Protein AF-A0A671TGQ8-F1 (afdb_monomer_lite)

Foldseek 3Di:
DVVVVVVPPDPDDPDPPPDDDPVRVVVVVVVVVPDPPPDDLVRQQVVCVVQVPPSPQKHQLVVVLCCQQPDDPHDDSVVSCVLCPPQADPVRIGRVSVSSCVVVVD

Organism: Sparus aurata (NCBI:txid8175)

Radius of gyration: 21.01 Å; chains: 1; bounding box: 39×55×41 Å

InterPro domains:
  IPR002048 EF-hand domain [PF13499] (48-103)
  IPR002048 EF-hand domain [PS50222] (39-74)
  IPR002048 EF-hand domain [cd00051] (49-104)
  IPR011992 EF-hand domain pair [SSF47473] (12-104)
  IPR050230 Calmodulin/Myosin light chain/Troponin C-like [PTHR23048] (16-103)

pLDDT: mean 88.14, std 15.42, range [46.28, 98.38]

Structure (mmCIF, N/CA/C/O backbone):
data_AF-A0A671TGQ8-F1
#
_entry.id   AF-A0A671TGQ8-F1
#
loop_
_atom_site.group_PDB
_atom_site.id
_atom_site.type_symbol
_atom_site.label_atom_id
_atom_site.label_alt_id
_atom_site.label_comp_id
_atom_site.label_asym_id
_atom_site.label_entity_id
_atom_site.label_seq_id
_atom_site.pdbx_PDB_ins_code
_atom_site.Cartn_x
_atom_site.Cartn_y
_atom_site.Cartn_z
_atom_site.occupancy
_atom_site.B_iso_or_equiv
_atom_site.auth_seq_id
_atom_site.auth_comp_id
_atom_site.auth_asym_id
_atom_site.auth_atom_id
_atom_site.pdbx_PDB_model_num
ATOM 1 N N . MET A 1 1 ? -17.430 41.896 25.075 1.00 54.12 1 MET A N 1
ATOM 2 C CA . MET A 1 1 ? -16.681 40.622 25.189 1.00 54.12 1 MET A CA 1
ATOM 3 C C . MET A 1 1 ? -17.408 39.464 24.508 1.00 54.12 1 MET A C 1
ATOM 5 O O . MET A 1 1 ? -16.747 38.741 23.785 1.00 54.12 1 MET A O 1
ATOM 9 N N . GLN A 1 2 ? -18.738 39.323 24.642 1.00 46.28 2 GLN A N 1
ATOM 10 C CA . GLN A 1 2 ? -19.502 38.350 23.835 1.00 46.28 2 GLN A CA 1
ATOM 11 C C . GLN A 1 2 ? -19.555 38.698 22.334 1.00 46.28 2 GLN A C 1
ATOM 13 O O . GLN A 1 2 ? -19.411 37.811 21.506 1.00 46.28 2 GLN A O 1
ATOM 18 N N . GLU A 1 3 ? -19.634 39.981 21.969 1.00 54.00 3 GLU A N 1
ATOM 19 C CA . GLU A 1 3 ? -19.680 40.386 20.548 1.00 54.00 3 GLU A CA 1
ATOM 20 C C . GLU A 1 3 ? -18.334 40.316 19.805 1.00 54.00 3 GLU A C 1
ATOM 22 O O . GLU A 1 3 ? -18.293 40.428 18.588 1.00 54.00 3 GLU A O 1
ATOM 27 N N . PHE A 1 4 ? -17.219 40.111 20.516 1.00 56.47 4 PHE A N 1
ATOM 28 C CA . PHE A 1 4 ? -15.896 39.959 19.892 1.00 56.47 4 PHE A CA 1
ATOM 29 C C . PHE A 1 4 ? -15.624 38.508 19.467 1.00 56.47 4 PHE A C 1
ATOM 31 O O . PHE A 1 4 ? -14.782 38.252 18.617 1.00 56.47 4 PHE A O 1
ATOM 38 N N . LEU A 1 5 ? -16.346 37.546 20.050 1.00 53.81 5 LEU A N 1
ATOM 39 C CA . LEU A 1 5 ? -16.218 36.127 19.712 1.00 53.81 5 LEU A CA 1
ATOM 40 C C . LEU A 1 5 ? -17.092 35.745 18.510 1.00 53.81 5 LEU A C 1
ATOM 42 O O . LEU A 1 5 ? -16.759 34.807 17.792 1.00 53.81 5 LEU A O 1
ATOM 46 N N . SER A 1 6 ? -18.165 36.495 18.237 1.00 56.06 6 SER A N 1
ATOM 47 C CA . SER A 1 6 ? -19.027 36.257 17.074 1.00 56.06 6 SER A CA 1
ATOM 48 C C . SER A 1 6 ? -18.393 36.682 15.746 1.00 56.06 6 SER A C 1
ATOM 50 O O . SER A 1 6 ? -18.808 36.179 14.706 1.00 56.06 6 SER A O 1
ATOM 52 N N . SER A 1 7 ? -17.371 37.548 15.750 1.00 49.53 7 SER A N 1
ATOM 53 C CA . SER A 1 7 ? -16.689 37.992 14.524 1.00 49.53 7 SER A CA 1
ATOM 54 C C . SER A 1 7 ? -15.630 37.016 13.999 1.00 49.53 7 SER A C 1
ATOM 56 O O . SER A 1 7 ? -15.122 37.230 12.904 1.00 49.53 7 SER A O 1
ATOM 58 N N . PHE A 1 8 ? -15.286 35.965 14.756 1.00 57.47 8 PHE A N 1
ATOM 59 C CA . PHE A 1 8 ? -14.346 34.915 14.329 1.00 57.47 8 PHE A CA 1
ATOM 60 C C . PHE A 1 8 ? -15.037 33.651 13.800 1.00 57.47 8 PHE A C 1
ATOM 62 O O . PHE A 1 8 ? -14.360 32.719 13.375 1.00 57.47 8 PHE A O 1
ATOM 69 N N . SER A 1 9 ? -16.372 33.599 13.804 1.00 53.62 9 SER A N 1
ATOM 70 C CA . SER A 1 9 ? -17.100 32.508 13.155 1.00 53.62 9 SER A CA 1
ATOM 71 C C . SER A 1 9 ? -17.248 32.824 11.669 1.00 53.62 9 SER A C 1
ATOM 73 O O . SER A 1 9 ? -18.179 33.522 11.269 1.00 53.62 9 SER A O 1
ATOM 75 N N . GLU A 1 10 ? -16.331 32.321 10.844 1.00 58.03 10 GLU A N 1
ATOM 76 C CA . GLU A 1 10 ? -16.452 32.416 9.389 1.00 58.03 10 GLU A CA 1
ATOM 77 C C . GLU A 1 10 ? -17.739 31.722 8.888 1.00 58.03 10 GLU A C 1
ATOM 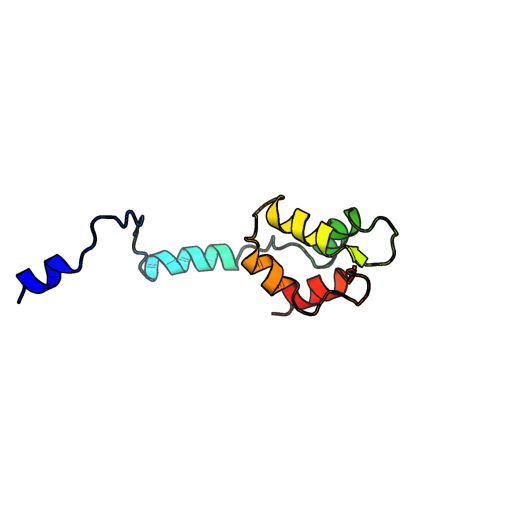79 O O . GLU A 1 10 ? -18.023 30.578 9.265 1.00 58.03 10 GLU A O 1
ATOM 84 N N . PRO A 1 11 ? -18.538 32.373 8.023 1.00 54.34 11 PRO A N 1
ATOM 85 C CA . PRO A 1 11 ? -19.733 31.780 7.444 1.00 54.34 11 PRO A CA 1
ATOM 86 C C . PRO A 1 11 ? -19.333 30.904 6.252 1.00 54.34 11 PRO A C 1
ATOM 88 O O . PRO A 1 11 ? -19.275 31.366 5.116 1.00 54.34 11 PRO A O 1
ATOM 91 N N . GLY A 1 12 ? -19.034 29.631 6.502 1.00 48.31 12 GLY A N 1
ATOM 92 C CA . GLY A 1 12 ? -18.678 28.713 5.412 1.00 48.31 12 GLY A CA 1
ATOM 93 C C . GLY A 1 12 ? -18.356 27.277 5.800 1.00 48.31 12 GLY A C 1
ATOM 94 O O . GLY A 1 12 ? -18.276 26.418 4.926 1.00 48.31 12 GLY A O 1
ATOM 95 N N . ILE A 1 13 ? -18.226 26.971 7.088 1.00 52.44 13 ILE A N 1
ATOM 96 C CA . ILE A 1 13 ? -17.933 25.610 7.522 1.00 52.44 13 ILE A CA 1
ATOM 97 C C . ILE A 1 13 ? -19.246 24.814 7.622 1.00 52.44 13 ILE A C 1
ATOM 99 O O . ILE A 1 13 ? -19.819 24.660 8.700 1.00 52.44 13 ILE A O 1
ATOM 103 N N . ASN A 1 14 ? -19.734 24.279 6.495 1.00 52.91 14 ASN A N 1
ATOM 104 C CA . ASN A 1 14 ? -20.582 23.085 6.548 1.00 52.91 14 ASN A CA 1
ATOM 105 C C . ASN A 1 14 ? -19.687 21.897 6.894 1.00 52.91 14 ASN A C 1
ATOM 107 O O . ASN A 1 14 ? -19.244 21.141 6.034 1.00 52.91 14 ASN A O 1
ATOM 111 N N . MET A 1 15 ? -19.392 21.768 8.176 1.00 58.12 15 MET A N 1
ATOM 112 C CA . MET A 1 15 ? -18.933 20.510 8.720 1.00 58.12 15 MET A CA 1
ATOM 113 C C . MET A 1 15 ? -20.172 19.805 9.238 1.00 58.12 15 MET A C 1
ATOM 115 O O . MET A 1 15 ? -20.872 20.321 10.113 1.00 58.12 15 MET A O 1
ATOM 119 N N . ASN A 1 16 ? -20.418 18.612 8.706 1.00 59.03 16 ASN A N 1
ATOM 120 C CA . ASN A 1 16 ? -21.238 17.581 9.328 1.00 59.03 16 ASN A CA 1
ATOM 121 C C . ASN A 1 16 ? -20.658 17.235 10.719 1.00 59.03 16 ASN A C 1
ATOM 123 O O . ASN A 1 16 ? -20.127 16.151 10.935 1.00 59.03 16 ASN A O 1
ATOM 127 N N . HIS A 1 17 ? -20.706 18.159 11.680 1.00 59.09 17 HIS A N 1
ATOM 128 C CA . HIS A 1 17 ? -20.207 17.956 13.034 1.00 59.09 17 HIS A CA 1
ATOM 129 C C . HIS A 1 17 ? -21.261 17.212 13.845 1.00 59.09 17 HIS A C 1
ATOM 131 O O . HIS A 1 17 ? -21.934 17.770 14.713 1.00 59.09 17 HIS A O 1
ATOM 137 N N . LYS A 1 18 ? -21.408 15.918 13.564 1.00 79.19 18 LYS A N 1
ATOM 138 C CA . LYS A 1 18 ? -21.990 15.009 14.543 1.00 79.19 18 LYS A CA 1
ATOM 139 C C . LYS A 1 18 ? -20.898 14.675 15.557 1.00 79.19 18 LYS A C 1
ATOM 141 O O . LYS A 1 18 ? -19.971 13.935 15.249 1.00 79.19 18 LYS A O 1
ATOM 146 N N . MET A 1 19 ? -21.004 15.248 16.751 1.00 83.19 19 MET A N 1
ATOM 147 C CA . MET A 1 19 ? -20.127 14.901 17.869 1.00 83.19 19 MET A CA 1
ATOM 148 C C . MET A 1 19 ? -20.435 13.471 18.331 1.00 83.19 19 MET A C 1
ATOM 150 O O . MET A 1 19 ? -21.605 13.125 18.502 1.00 83.19 19 MET A O 1
ATOM 154 N N . LEU A 1 20 ? -19.394 12.658 18.519 1.00 87.38 20 LEU A N 1
ATOM 155 C CA . LEU A 1 20 ? -19.474 11.321 19.109 1.00 87.38 20 LEU A CA 1
ATOM 156 C C . LEU A 1 20 ? -18.933 11.386 20.534 1.00 87.38 20 LEU A C 1
ATOM 158 O O . LEU A 1 20 ? -17.805 11.833 20.749 1.00 87.38 20 LEU A O 1
ATOM 162 N N . ASP A 1 21 ? -19.733 10.951 21.502 1.00 90.69 21 ASP A N 1
ATOM 163 C CA . ASP A 1 21 ? -19.235 10.716 22.854 1.00 90.69 21 ASP A CA 1
ATOM 164 C C . ASP A 1 21 ? -1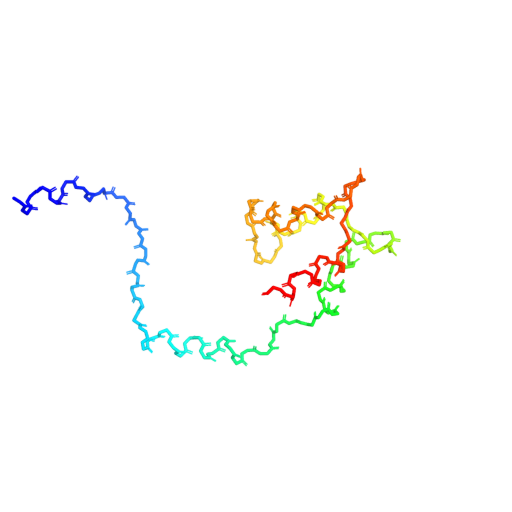8.531 9.347 22.951 1.00 90.69 21 ASP A C 1
ATOM 166 O O . ASP A 1 21 ? -18.630 8.492 22.065 1.00 90.69 21 ASP A O 1
ATOM 170 N N . PHE A 1 22 ? -17.764 9.146 24.023 1.00 92.06 22 PHE A N 1
ATOM 171 C CA . PHE A 1 22 ? -16.974 7.925 24.199 1.00 92.06 22 PHE A CA 1
ATOM 172 C C . PHE A 1 22 ? -17.848 6.666 24.325 1.00 92.06 22 PHE A C 1
ATOM 174 O O . PHE A 1 22 ? -17.491 5.611 23.798 1.00 92.06 22 PHE A O 1
ATOM 181 N N . GLU A 1 23 ? -19.012 6.788 24.965 1.00 94.00 23 GLU A N 1
ATOM 182 C CA . GLU A 1 23 ? -19.974 5.693 25.141 1.00 94.00 23 GLU A CA 1
ATOM 183 C C . GLU A 1 23 ? -20.571 5.241 23.799 1.00 94.00 23 GLU A C 1
ATOM 185 O O . GLU A 1 23 ? -20.873 4.063 23.613 1.00 94.00 23 GLU A O 1
ATOM 190 N N . GLN A 1 24 ? -20.689 6.152 22.830 1.00 91.19 24 GLN A N 1
ATOM 191 C CA . GLN A 1 24 ? -21.084 5.855 21.453 1.00 91.19 24 GLN A CA 1
ATOM 192 C C . GLN A 1 24 ? -19.933 5.300 20.610 1.00 91.19 24 GLN A C 1
ATOM 194 O O . GLN A 1 24 ? -20.167 4.457 19.742 1.00 91.19 24 GLN A O 1
ATOM 199 N N . PHE A 1 25 ? -18.698 5.746 20.848 1.00 93.31 25 PHE A N 1
ATOM 200 C CA . PHE A 1 25 ? -17.518 5.274 20.122 1.00 93.31 25 PHE A CA 1
ATOM 201 C C . PHE A 1 25 ? -17.124 3.841 20.503 1.00 93.31 25 PHE A C 1
ATOM 203 O O . PHE A 1 25 ? -16.754 3.047 19.636 1.00 93.31 25 PHE A O 1
ATOM 210 N N . LEU A 1 26 ? -17.229 3.475 21.785 1.00 95.31 26 LEU A N 1
ATOM 211 C CA . LEU A 1 26 ? -16.757 2.182 22.284 1.00 95.31 26 LEU A CA 1
ATOM 212 C C . LEU A 1 26 ? -17.417 0.975 21.577 1.00 95.31 26 LEU A C 1
ATOM 214 O O . LEU A 1 26 ? -16.685 0.073 21.163 1.00 95.31 26 LEU A O 1
ATOM 218 N N . PRO A 1 27 ? -18.747 0.935 21.352 1.00 94.12 27 PRO A N 1
ATOM 219 C CA . PRO A 1 27 ? -19.375 -0.123 20.561 1.00 94.12 27 PRO A CA 1
ATOM 220 C C . PRO A 1 27 ? -18.887 -0.178 19.107 1.00 94.12 27 PRO A C 1
ATOM 222 O O . PRO A 1 27 ? -18.756 -1.271 18.558 1.00 94.12 27 PRO A O 1
ATOM 225 N N . MET A 1 28 ? -18.588 0.972 18.486 1.00 95.12 28 MET A N 1
ATOM 226 C CA . MET A 1 28 ? -18.055 1.028 17.116 1.00 95.12 28 MET A CA 1
ATOM 227 C C . MET A 1 28 ? -16.656 0.412 17.058 1.00 95.12 28 MET A C 1
ATOM 229 O O . MET A 1 28 ? -16.400 -0.467 16.236 1.00 95.12 28 MET A O 1
ATOM 233 N N . LEU A 1 29 ? -15.782 0.801 17.991 1.00 94.25 29 LEU A N 1
ATOM 234 C CA . LEU A 1 29 ? -14.446 0.226 18.120 1.00 94.25 29 LEU A CA 1
ATOM 235 C C . LEU A 1 29 ? -14.510 -1.287 18.367 1.00 94.25 29 LEU A C 1
ATOM 237 O O . LEU A 1 29 ? -13.785 -2.044 17.728 1.00 94.25 29 LEU A O 1
ATOM 241 N N . GLN A 1 30 ? -15.399 -1.749 19.252 1.00 94.75 30 GLN A N 1
ATOM 242 C CA . GLN A 1 30 ? -15.580 -3.180 19.519 1.00 94.75 30 GLN A CA 1
ATOM 243 C C . GLN A 1 30 ? -16.056 -3.959 18.289 1.00 94.75 30 GLN A C 1
ATOM 245 O O . GLN A 1 30 ? -15.666 -5.115 18.124 1.00 94.75 30 GLN A O 1
ATOM 250 N N . ALA A 1 31 ? -16.908 -3.364 17.451 1.00 94.06 31 ALA A N 1
ATOM 251 C CA . ALA A 1 31 ? -17.362 -3.990 16.215 1.00 94.06 31 ALA A CA 1
ATOM 252 C C . ALA A 1 31 ? -16.208 -4.137 15.212 1.00 94.06 31 ALA A C 1
ATOM 254 O O . ALA A 1 31 ? -15.998 -5.232 14.692 1.00 94.06 31 ALA A O 1
ATOM 255 N N . ILE A 1 32 ? -15.419 -3.076 15.015 1.00 92.31 32 ILE A N 1
ATOM 256 C CA . ILE A 1 32 ? -14.253 -3.078 14.118 1.00 92.31 32 ILE A CA 1
ATOM 257 C C . ILE A 1 32 ? -13.190 -4.066 14.616 1.00 92.31 32 ILE A C 1
ATOM 259 O O . ILE A 1 32 ? -12.722 -4.901 13.850 1.00 92.31 32 ILE A O 1
ATOM 263 N N . ALA A 1 33 ? -12.874 -4.053 15.913 1.00 91.19 33 ALA A N 1
ATOM 264 C CA . ALA A 1 33 ? -11.872 -4.938 16.512 1.00 91.19 33 ALA A CA 1
ATOM 265 C C . ALA A 1 33 ? -12.246 -6.432 16.451 1.00 91.19 33 ALA A C 1
ATOM 267 O O . ALA A 1 33 ? -11.375 -7.296 16.529 1.00 91.19 33 ALA A O 1
ATOM 268 N N . LYS A 1 34 ? -13.541 -6.759 16.344 1.00 92.06 34 LYS A N 1
ATOM 269 C CA . LYS A 1 34 ? -14.020 -8.142 16.181 1.00 92.06 34 LYS A CA 1
ATOM 270 C C . LYS A 1 34 ? -14.077 -8.586 14.722 1.00 92.06 34 LYS A C 1
ATOM 272 O O . LYS A 1 34 ? -14.272 -9.780 14.486 1.00 92.06 34 LYS A O 1
ATOM 277 N N . ASN A 1 35 ? -13.937 -7.667 13.766 1.00 90.44 35 ASN A N 1
ATOM 278 C CA . ASN A 1 35 ? -13.902 -8.021 12.359 1.00 90.44 35 ASN A CA 1
ATOM 279 C C . ASN A 1 35 ? -12.587 -8.751 12.049 1.00 90.44 35 ASN A C 1
ATOM 281 O O . ASN A 1 35 ? -11.504 -8.210 12.253 1.00 90.44 35 ASN A O 1
ATOM 285 N N . LYS A 1 36 ? -12.697 -9.997 11.582 1.00 84.00 36 LYS A N 1
ATOM 286 C CA . LYS A 1 36 ? -11.553 -10.849 11.222 1.00 84.00 36 LYS A CA 1
ATOM 287 C C . LYS A 1 36 ? -11.268 -10.860 9.723 1.00 84.00 36 LYS A C 1
ATOM 289 O O . LYS A 1 36 ? -10.330 -11.522 9.298 1.00 84.00 36 LYS A O 1
ATOM 294 N N . ASP A 1 37 ? -12.087 -10.169 8.942 1.00 86.56 37 ASP A N 1
ATOM 295 C CA . ASP A 1 37 ? -12.003 -10.139 7.488 1.00 86.56 37 ASP A CA 1
ATOM 296 C C . ASP A 1 37 ? -11.076 -9.001 7.036 1.00 86.56 37 ASP A C 1
ATOM 298 O O . ASP A 1 37 ? -11.526 -7.979 6.527 1.00 86.56 37 ASP A O 1
ATOM 302 N N . GLN A 1 38 ? -9.780 -9.125 7.348 1.00 82.50 38 GLN A N 1
ATOM 303 C CA . GLN A 1 38 ? -8.762 -8.103 7.047 1.00 82.50 38 GLN A CA 1
ATOM 304 C C . GLN A 1 38 ? -7.842 -8.481 5.874 1.00 82.50 38 GLN A C 1
ATOM 306 O O . GLN A 1 38 ? -6.919 -7.736 5.561 1.00 82.50 38 GLN A O 1
ATOM 311 N N . GLY A 1 39 ? -8.104 -9.613 5.212 1.00 90.25 39 GLY A N 1
ATOM 312 C CA . GLY A 1 39 ? -7.203 -10.191 4.212 1.00 90.25 39 GLY A CA 1
ATOM 313 C C . GLY A 1 39 ? -5.922 -10.755 4.837 1.00 90.25 39 GLY A C 1
ATOM 314 O O . GLY A 1 39 ? -5.384 -10.234 5.814 1.00 90.25 39 GLY A O 1
ATOM 315 N N . SER A 1 40 ? -5.439 -11.871 4.302 1.00 94.75 40 SER A N 1
ATOM 316 C CA . SER A 1 40 ? -4.124 -12.411 4.652 1.00 94.75 40 SER A CA 1
ATOM 317 C C . SER A 1 40 ? -3.015 -11.744 3.835 1.00 94.75 40 SER A C 1
ATOM 319 O O . SER A 1 40 ? -3.269 -11.080 2.829 1.00 94.75 40 SER A O 1
ATOM 321 N N . PHE A 1 41 ? -1.765 -11.952 4.254 1.00 95.56 41 PHE A N 1
ATOM 322 C CA . PHE A 1 41 ? -0.597 -11.538 3.475 1.00 95.56 41 PHE A CA 1
ATOM 323 C C . PHE A 1 41 ? -0.661 -12.112 2.054 1.00 95.56 41 PHE A C 1
ATOM 325 O O . PHE A 1 41 ? -0.449 -11.399 1.076 1.00 95.56 41 PHE A O 1
ATOM 332 N N . GLU A 1 42 ? -1.017 -13.392 1.949 1.00 96.88 42 GLU A N 1
ATOM 333 C CA . GLU A 1 42 ? -1.143 -14.115 0.691 1.00 96.88 42 GLU A CA 1
ATOM 334 C C . GLU A 1 42 ? -2.236 -13.528 -0.209 1.00 96.88 42 GLU A C 1
ATOM 336 O O . GLU A 1 42 ? -2.014 -13.395 -1.412 1.00 96.88 42 GLU A O 1
ATOM 341 N N . ASP A 1 43 ? -3.378 -13.121 0.358 1.00 95.94 43 ASP A N 1
ATOM 342 C CA . ASP A 1 43 ? -4.476 -12.519 -0.411 1.00 95.94 43 ASP A CA 1
ATOM 343 C C . ASP A 1 43 ? -4.047 -11.194 -1.061 1.00 95.94 43 ASP A C 1
ATOM 345 O O . ASP A 1 43 ? -4.324 -10.949 -2.238 1.00 95.94 43 ASP A O 1
ATOM 349 N N . ILE A 1 44 ? -3.339 -10.344 -0.309 1.00 95.69 44 ILE A N 1
ATOM 350 C CA . ILE A 1 44 ? -2.881 -9.035 -0.797 1.00 95.69 44 ILE A CA 1
ATOM 351 C C . ILE A 1 44 ? -1.782 -9.216 -1.852 1.00 95.69 44 ILE A C 1
ATOM 353 O O . ILE A 1 44 ? -1.809 -8.571 -2.902 1.00 95.69 44 ILE A O 1
ATOM 357 N N . VAL A 1 45 ? -0.835 -10.123 -1.598 1.00 97.38 45 VAL A N 1
ATOM 358 C CA . VAL A 1 45 ? 0.246 -10.459 -2.534 1.00 97.38 45 VAL A CA 1
ATOM 359 C C . VAL A 1 45 ? -0.303 -10.995 -3.854 1.00 97.38 45 VAL A C 1
ATOM 361 O O . VAL A 1 45 ? 0.147 -10.567 -4.918 1.00 97.38 45 VAL A O 1
ATOM 364 N N . GLU A 1 46 ? -1.296 -11.885 -3.815 1.00 96.75 46 GLU A N 1
ATOM 365 C CA . GLU A 1 46 ? -1.923 -12.409 -5.031 1.00 96.75 46 GLU A CA 1
ATOM 366 C C . GLU A 1 46 ? -2.688 -11.317 -5.792 1.00 96.75 46 GLU A C 1
ATOM 368 O O . GLU A 1 46 ? -2.628 -11.261 -7.021 1.00 96.75 46 GLU A O 1
ATOM 373 N N . GLY A 1 47 ? -3.341 -10.395 -5.077 1.00 95.12 47 GLY A N 1
ATOM 374 C CA . GLY A 1 47 ? -3.988 -9.230 -5.680 1.00 95.12 47 GLY A CA 1
ATOM 375 C C . GLY A 1 47 ? -3.010 -8.326 -6.438 1.00 95.12 47 GLY A C 1
ATOM 376 O O . GLY A 1 47 ? -3.311 -7.886 -7.548 1.00 95.12 47 GLY A O 1
ATOM 377 N N . LEU A 1 48 ? -1.820 -8.083 -5.878 1.00 96.44 48 LEU A N 1
ATOM 378 C CA . LEU A 1 48 ? -0.787 -7.257 -6.515 1.00 96.44 48 LEU A CA 1
ATOM 379 C C . LEU A 1 48 ? -0.063 -7.977 -7.659 1.00 96.44 48 LEU A C 1
ATOM 381 O O . LEU A 1 48 ? 0.323 -7.329 -8.634 1.00 96.44 48 LEU A O 1
ATOM 385 N N . ARG A 1 49 ? 0.048 -9.311 -7.604 1.00 96.62 49 ARG A N 1
ATOM 386 C CA . ARG A 1 49 ? 0.655 -10.124 -8.671 1.00 96.62 49 ARG A CA 1
ATOM 387 C C . ARG A 1 49 ? -0.029 -9.936 -10.028 1.00 96.62 49 ARG A C 1
ATOM 389 O O . ARG A 1 49 ? 0.622 -10.078 -11.055 1.00 96.62 49 ARG A O 1
ATOM 396 N N . VAL A 1 50 ? -1.310 -9.562 -10.064 1.00 95.62 50 VAL A N 1
ATOM 397 C CA . VAL A 1 50 ? -2.039 -9.270 -11.317 1.00 95.62 50 VAL A CA 1
ATOM 398 C C . VAL A 1 50 ? -1.376 -8.147 -12.132 1.00 95.62 50 VAL A C 1
ATOM 400 O O . VAL A 1 50 ? -1.529 -8.097 -13.354 1.00 95.62 50 VAL A O 1
ATOM 403 N N . PHE A 1 51 ? -0.621 -7.265 -11.474 1.00 94.88 51 PHE A N 1
ATOM 404 C CA . PHE A 1 51 ? 0.099 -6.163 -12.110 1.00 94.88 51 PHE A CA 1
ATOM 405 C C . PHE A 1 51 ? 1.562 -6.503 -12.438 1.00 94.88 51 PHE A C 1
ATOM 407 O O . PHE A 1 51 ? 2.189 -5.783 -13.212 1.00 94.88 51 PHE A O 1
ATOM 414 N N . ASP A 1 52 ? 2.098 -7.614 -11.924 1.00 96.25 52 ASP A N 1
ATOM 415 C CA . ASP A 1 52 ? 3.434 -8.109 -12.264 1.00 96.25 52 ASP A CA 1
ATOM 416 C C . ASP A 1 52 ? 3.387 -8.884 -13.588 1.00 96.25 52 ASP A C 1
ATOM 418 O O . ASP A 1 52 ? 3.182 -10.099 -13.648 1.00 96.25 52 ASP A O 1
ATOM 422 N N . LYS A 1 53 ? 3.566 -8.150 -14.687 1.00 91.75 53 LYS A N 1
ATOM 423 C CA . LYS A 1 53 ? 3.536 -8.703 -16.050 1.00 91.75 53 LYS A CA 1
ATOM 424 C C . LYS A 1 53 ? 4.684 -9.670 -16.332 1.00 91.75 53 LYS A C 1
ATOM 426 O O . LYS A 1 53 ? 4.560 -10.499 -17.234 1.00 91.75 53 LYS A O 1
ATOM 431 N N . GLU A 1 54 ? 5.799 -9.530 -15.622 1.00 93.44 54 GLU A N 1
ATOM 432 C CA . GLU A 1 54 ? 7.026 -10.291 -15.870 1.00 93.44 54 GLU A CA 1
ATOM 433 C C . GLU A 1 54 ? 7.161 -11.504 -14.940 1.00 93.44 54 GLU A C 1
ATOM 435 O O . GLU A 1 54 ? 7.947 -12.409 -15.225 1.00 93.44 54 GLU A O 1
ATOM 440 N N . GLY A 1 55 ? 6.379 -11.553 -13.858 1.00 95.50 55 GLY A N 1
ATOM 441 C CA . GLY A 1 55 ? 6.445 -12.592 -12.834 1.00 95.50 55 GLY A CA 1
ATOM 442 C C . GLY A 1 55 ? 7.743 -12.546 -12.029 1.00 95.50 55 GLY A C 1
ATOM 443 O O . GLY A 1 55 ? 8.229 -13.593 -11.594 1.00 95.50 55 GLY A O 1
ATOM 444 N N . ASN A 1 56 ? 8.349 -11.365 -11.893 1.00 96.31 56 ASN A N 1
ATOM 445 C CA . ASN A 1 56 ? 9.657 -11.179 -11.266 1.00 96.31 56 ASN A CA 1
ATOM 446 C C . ASN A 1 56 ? 9.569 -10.726 -9.792 1.00 96.31 56 ASN A C 1
ATOM 448 O O . ASN A 1 56 ? 10.605 -10.564 -9.146 1.00 96.31 56 ASN A O 1
ATOM 452 N N . GLY A 1 57 ? 8.358 -10.552 -9.252 1.00 97.44 57 GLY A N 1
ATOM 453 C CA . GLY A 1 57 ? 8.121 -10.077 -7.889 1.00 97.44 57 GLY A CA 1
ATOM 454 C C . GLY A 1 57 ? 8.098 -8.553 -7.752 1.00 97.44 57 GLY A C 1
AT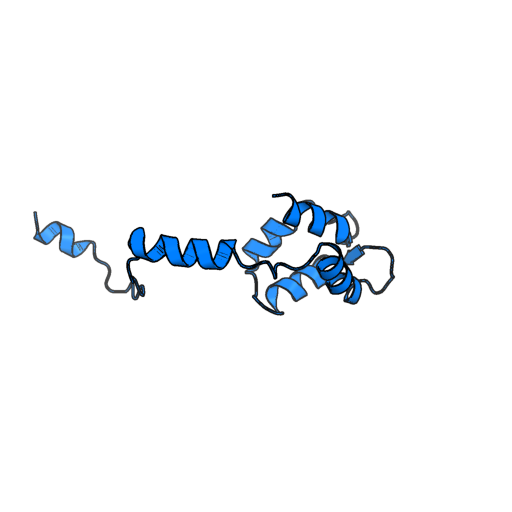OM 455 O O . GLY A 1 57 ? 8.177 -8.043 -6.631 1.00 97.44 57 GLY A O 1
ATOM 456 N N . THR A 1 58 ? 8.003 -7.813 -8.862 1.00 97.94 58 THR A N 1
ATOM 457 C CA . THR A 1 58 ? 7.968 -6.346 -8.865 1.00 97.94 58 THR A CA 1
ATOM 458 C C . THR A 1 58 ? 6.861 -5.785 -9.752 1.00 97.94 58 THR A C 1
ATOM 460 O O . THR A 1 58 ? 6.398 -6.424 -10.691 1.00 97.94 58 THR A O 1
ATOM 463 N N . VAL A 1 59 ? 6.420 -4.568 -9.439 1.00 97.75 59 VAL A N 1
ATOM 464 C CA . VAL A 1 59 ? 5.455 -3.795 -10.236 1.00 97.75 59 VAL A CA 1
ATOM 465 C C . VAL A 1 59 ? 6.042 -2.411 -10.481 1.00 97.75 59 VAL A C 1
ATOM 467 O O . VAL A 1 59 ? 6.749 -1.873 -9.624 1.00 97.75 59 VAL A O 1
ATOM 470 N N . MET A 1 60 ? 5.753 -1.808 -11.637 1.00 97.69 60 MET A N 1
ATOM 471 C CA . MET A 1 60 ? 6.165 -0.429 -11.896 1.00 97.69 60 MET A CA 1
ATOM 472 C C . MET A 1 60 ? 5.508 0.513 -10.882 1.00 97.69 60 MET A C 1
ATOM 474 O O . MET A 1 60 ? 4.285 0.516 -10.724 1.00 97.69 60 MET A O 1
ATOM 478 N N . GLY A 1 61 ? 6.294 1.384 -10.252 1.00 97.25 61 GLY A N 1
ATOM 479 C CA . GLY A 1 61 ? 5.794 2.343 -9.269 1.00 97.25 61 GLY A CA 1
ATOM 480 C C . GLY A 1 61 ? 4.689 3.243 -9.826 1.00 97.25 61 GLY A C 1
ATOM 481 O O . GLY A 1 61 ? 3.751 3.585 -9.110 1.00 97.25 61 GLY A O 1
ATOM 482 N N . ALA A 1 62 ? 4.744 3.582 -11.116 1.00 97.06 62 ALA A N 1
ATOM 483 C CA . ALA A 1 62 ? 3.689 4.335 -11.795 1.00 97.06 62 ALA A CA 1
ATOM 484 C C . ALA A 1 62 ? 2.367 3.550 -11.924 1.00 97.06 62 ALA A C 1
ATOM 486 O O . ALA A 1 62 ? 1.292 4.131 -11.780 1.00 97.06 62 ALA A O 1
ATOM 487 N N . GLU A 1 63 ? 2.429 2.237 -12.173 1.00 96.31 63 GLU A N 1
ATOM 488 C CA . GLU A 1 63 ? 1.237 1.383 -12.245 1.00 96.31 63 GLU A CA 1
ATOM 489 C C . GLU A 1 63 ? 0.609 1.224 -10.862 1.00 96.31 63 GLU A C 1
ATOM 491 O O . GLU A 1 63 ? -0.605 1.365 -10.722 1.00 96.31 63 GLU A O 1
ATOM 496 N N . LEU A 1 64 ? 1.434 1.021 -9.830 1.00 96.56 64 LEU A N 1
ATOM 497 C CA . LEU A 1 64 ? 0.948 0.899 -8.461 1.00 96.56 64 LEU A CA 1
ATOM 498 C C . LEU A 1 64 ? 0.282 2.195 -7.975 1.00 96.56 64 LEU A C 1
ATOM 500 O O . LEU A 1 64 ? -0.808 2.140 -7.408 1.00 96.56 64 LEU A O 1
ATOM 504 N N . ARG A 1 65 ? 0.871 3.363 -8.277 1.00 97.81 65 ARG A N 1
ATOM 505 C CA . ARG A 1 65 ? 0.248 4.672 -8.010 1.00 97.81 65 ARG A CA 1
ATOM 506 C C . ARG A 1 65 ? -1.120 4.791 -8.660 1.00 97.81 65 ARG A C 1
ATOM 508 O O . ARG A 1 65 ? -2.093 5.126 -7.995 1.00 97.81 65 ARG A O 1
ATOM 515 N N . HIS A 1 66 ? -1.203 4.464 -9.948 1.00 97.25 66 HIS A N 1
ATOM 516 C CA . HIS A 1 66 ? -2.462 4.523 -10.677 1.00 97.25 66 HIS A CA 1
ATOM 517 C C . HIS A 1 66 ? -3.524 3.600 -10.069 1.00 97.25 66 HIS A C 1
ATOM 519 O O . HIS A 1 66 ? -4.680 3.993 -9.933 1.00 97.25 66 HIS A O 1
ATOM 525 N N . VAL A 1 67 ? -3.150 2.382 -9.679 1.00 95.62 67 VAL A N 1
ATOM 526 C CA . VAL A 1 67 ? -4.067 1.423 -9.052 1.00 95.62 67 VAL A CA 1
ATOM 527 C C . VAL A 1 67 ? -4.610 1.965 -7.728 1.00 95.62 67 VAL A C 1
ATOM 529 O O . VAL A 1 67 ? -5.828 1.991 -7.546 1.00 95.62 67 VAL A O 1
ATOM 532 N N . LEU A 1 68 ? -3.735 2.456 -6.845 1.00 96.94 68 LEU A N 1
ATOM 533 C CA . LEU A 1 68 ? -4.104 2.938 -5.508 1.00 96.94 68 LEU A CA 1
ATOM 534 C C . LEU A 1 68 ? -4.968 4.211 -5.530 1.00 96.94 68 LEU A C 1
ATOM 536 O O . LEU A 1 68 ? -5.774 4.425 -4.623 1.00 96.94 68 LEU A O 1
ATOM 540 N N . THR A 1 69 ? -4.860 5.039 -6.573 1.00 97.94 69 THR A N 1
ATOM 541 C CA . THR A 1 69 ? -5.682 6.255 -6.717 1.00 97.94 69 THR A CA 1
ATOM 542 C C . THR A 1 69 ? -6.976 6.037 -7.507 1.00 97.94 69 THR A C 1
ATOM 544 O O . THR A 1 69 ? -7.857 6.905 -7.513 1.00 97.94 69 THR A O 1
ATOM 547 N N . THR A 1 70 ? -7.155 4.885 -8.170 1.00 96.12 70 THR A N 1
ATOM 548 C CA . THR A 1 70 ? -8.310 4.653 -9.061 1.00 96.12 70 THR A CA 1
ATOM 549 C C . THR A 1 70 ? -9.226 3.504 -8.665 1.00 9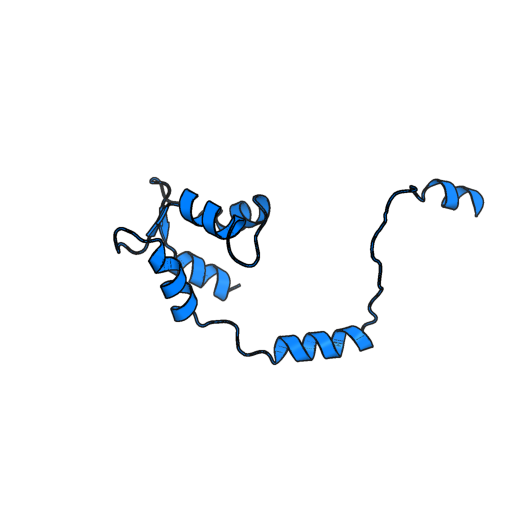6.12 70 THR A C 1
ATOM 551 O O . THR A 1 70 ? -10.426 3.592 -8.956 1.00 96.12 70 THR A O 1
ATOM 554 N N . LEU A 1 71 ? -8.718 2.460 -8.009 1.00 94.00 71 LEU A N 1
ATOM 555 C CA . LEU A 1 71 ? -9.482 1.256 -7.679 1.00 94.00 71 LEU A CA 1
ATOM 556 C C . LEU A 1 71 ? -9.846 1.202 -6.190 1.00 94.00 71 LEU A C 1
ATOM 558 O O . LEU A 1 71 ? -9.088 1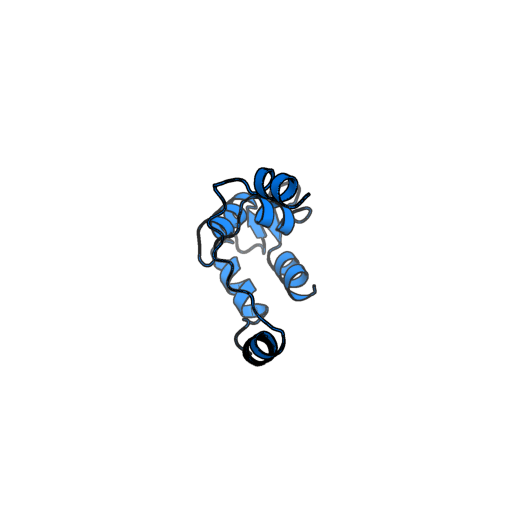.645 -5.338 1.00 94.00 71 LEU A O 1
ATOM 562 N N . GLY A 1 72 ? -11.010 0.622 -5.880 1.00 93.06 72 GLY A N 1
ATOM 563 C CA . GLY A 1 72 ? -11.447 0.382 -4.500 1.00 93.06 72 GLY A CA 1
ATOM 564 C C . GLY A 1 72 ? -11.641 1.657 -3.672 1.00 93.06 72 GLY A C 1
ATOM 565 O O . GLY A 1 72 ? -12.224 2.639 -4.145 1.00 93.06 72 GLY A O 1
ATOM 566 N N . GLU A 1 73 ? -11.182 1.610 -2.420 1.00 93.38 73 GLU A N 1
ATOM 567 C CA . GLU A 1 73 ? -11.070 2.777 -1.544 1.00 93.38 73 GLU A CA 1
ATOM 568 C C . GLU A 1 73 ? -9.846 3.593 -1.958 1.00 93.38 73 GLU A C 1
ATOM 570 O O . GLU A 1 73 ? -8.705 3.238 -1.677 1.00 93.38 73 GLU A O 1
ATOM 575 N N . LYS A 1 74 ? -10.108 4.668 -2.701 1.00 97.12 74 LYS A N 1
ATOM 576 C CA . LYS A 1 74 ? -9.070 5.465 -3.352 1.00 97.12 74 LYS A CA 1
ATOM 577 C C . LYS A 1 74 ? -8.267 6.251 -2.331 1.00 97.12 74 LYS A C 1
ATOM 579 O O . LYS A 1 74 ? -8.841 7.018 -1.557 1.00 97.12 74 LYS A O 1
ATOM 584 N N . MET A 1 75 ? -6.954 6.133 -2.431 1.00 97.94 75 MET A N 1
ATOM 585 C CA . MET A 1 75 ? -6.022 7.004 -1.732 1.00 97.94 75 MET A CA 1
ATOM 586 C C . MET A 1 75 ? -5.855 8.321 -2.492 1.00 97.94 75 MET A C 1
ATOM 588 O O . MET A 1 75 ? -6.017 8.396 -3.715 1.00 97.94 75 MET A O 1
ATOM 592 N N . THR A 1 76 ? -5.517 9.374 -1.762 1.00 98.06 76 THR A N 1
ATOM 593 C CA . THR A 1 76 ? -5.027 10.623 -2.343 1.00 98.06 76 THR A CA 1
ATOM 594 C C . THR A 1 76 ? -3.590 10.456 -2.837 1.00 98.06 76 THR A C 1
ATOM 596 O O . THR A 1 76 ? -2.850 9.602 -2.355 1.00 98.06 76 THR A O 1
ATOM 599 N N . GLU A 1 77 ? -3.167 11.306 -3.775 1.00 96.94 77 GLU A N 1
ATOM 600 C CA . GLU A 1 77 ? -1.783 11.299 -4.276 1.00 96.94 77 GLU A CA 1
ATOM 601 C C . GLU A 1 77 ? -0.762 11.456 -3.132 1.00 96.94 77 GLU A C 1
ATOM 603 O O . GLU A 1 77 ? 0.260 10.782 -3.115 1.00 96.94 77 GLU A O 1
ATOM 608 N N . GLU A 1 78 ? -1.060 12.288 -2.128 1.00 98.06 78 GLU A N 1
ATOM 609 C CA . GLU A 1 78 ? -0.183 12.503 -0.968 1.00 98.06 78 GLU A CA 1
ATOM 610 C C . GLU A 1 78 ? -0.036 11.246 -0.095 1.00 98.06 78 GLU A C 1
ATOM 612 O O . GLU A 1 78 ? 1.071 10.907 0.335 1.00 98.06 78 GLU A O 1
ATOM 617 N N . GLU A 1 79 ? -1.132 10.521 0.141 1.00 97.81 79 GLU A N 1
ATOM 618 C CA . GLU A 1 79 ? -1.102 9.259 0.887 1.00 97.81 79 GLU A CA 1
ATOM 619 C C . GLU A 1 79 ? -0.313 8.187 0.128 1.00 97.81 79 GLU A C 1
ATOM 621 O O . GLU A 1 79 ? 0.446 7.437 0.741 1.00 97.81 79 GLU A O 1
ATOM 626 N N . VAL A 1 80 ? -0.445 8.133 -1.202 1.00 97.88 80 VAL A N 1
ATOM 627 C CA . VAL A 1 80 ? 0.306 7.186 -2.036 1.00 97.88 80 VAL A CA 1
ATOM 628 C C . VAL A 1 80 ? 1.796 7.518 -2.053 1.00 97.88 80 VAL A C 1
ATOM 630 O O . VAL A 1 80 ? 2.612 6.619 -1.861 1.00 97.88 80 VAL A O 1
ATOM 633 N N . GLU A 1 81 ? 2.180 8.785 -2.222 1.00 97.19 81 GLU A N 1
ATOM 634 C CA . GLU A 1 81 ? 3.598 9.165 -2.163 1.00 97.19 81 GLU A CA 1
ATOM 635 C C . GLU A 1 81 ? 4.207 8.861 -0.792 1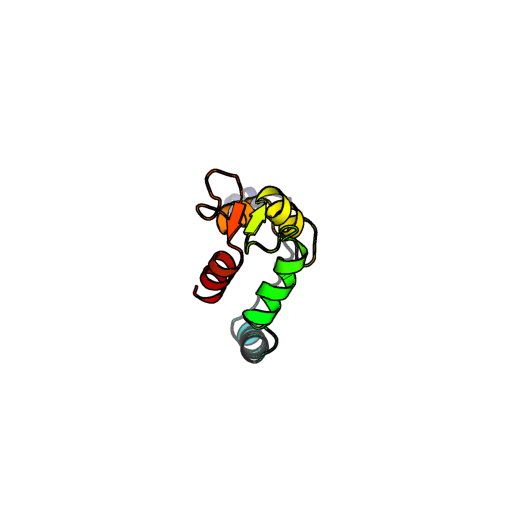.00 97.19 81 GLU A C 1
ATOM 637 O O . GLU A 1 81 ? 5.345 8.401 -0.711 1.00 97.19 81 GLU A O 1
ATOM 642 N N . THR A 1 82 ? 3.440 9.043 0.285 1.00 97.19 82 THR A N 1
ATOM 643 C CA . THR A 1 82 ? 3.879 8.673 1.637 1.00 97.19 82 THR A CA 1
ATOM 644 C C . THR A 1 82 ? 4.069 7.163 1.773 1.00 97.19 82 THR A C 1
ATOM 646 O O . THR A 1 82 ? 5.071 6.722 2.333 1.00 97.19 82 THR A O 1
ATOM 649 N N . LEU A 1 83 ? 3.136 6.369 1.243 1.00 96.62 83 LEU A N 1
ATOM 650 C CA . LEU A 1 83 ? 3.186 4.910 1.298 1.00 96.62 83 LEU A CA 1
ATOM 651 C C . LEU A 1 83 ? 4.376 4.332 0.515 1.00 96.62 83 LEU A C 1
ATOM 653 O O . LEU A 1 83 ? 4.994 3.367 0.958 1.00 96.62 83 LEU A O 1
ATOM 657 N N . LEU A 1 84 ? 4.680 4.894 -0.658 1.00 96.75 84 LEU A N 1
ATOM 658 C CA . LEU A 1 84 ? 5.693 4.356 -1.574 1.00 96.75 84 LEU A CA 1
ATOM 659 C C . LEU A 1 84 ? 7.091 4.962 -1.369 1.00 96.75 84 LEU A C 1
ATOM 661 O O . LEU A 1 84 ? 8.059 4.510 -1.990 1.00 96.75 84 LEU A O 1
ATOM 665 N N . ALA A 1 85 ? 7.223 5.967 -0.500 1.00 95.75 85 ALA A N 1
ATOM 666 C CA . ALA A 1 85 ? 8.483 6.649 -0.238 1.00 95.75 85 ALA A CA 1
ATOM 667 C C . ALA A 1 85 ? 9.595 5.666 0.170 1.00 95.75 85 ALA A C 1
ATOM 669 O O . ALA A 1 85 ? 9.526 5.004 1.201 1.00 95.75 85 ALA A O 1
ATOM 670 N N . GLY A 1 86 ? 10.658 5.604 -0.636 1.00 96.06 86 GLY A N 1
ATOM 671 C CA . GLY A 1 86 ? 11.830 4.764 -0.366 1.00 96.06 86 GLY A CA 1
ATOM 672 C C . GLY A 1 86 ? 11.700 3.291 -0.771 1.00 96.06 86 GLY A C 1
ATOM 673 O O . GLY A 1 86 ? 12.647 2.541 -0.552 1.00 96.06 86 GLY A O 1
ATOM 674 N N . HIS A 1 87 ? 10.582 2.884 -1.381 1.00 97.00 87 HIS A N 1
ATOM 675 C CA . HIS A 1 87 ? 10.359 1.508 -1.850 1.00 97.00 87 HIS A CA 1
ATOM 676 C C . HIS A 1 87 ? 10.595 1.312 -3.355 1.00 97.00 87 HIS A C 1
ATOM 678 O O . HIS A 1 87 ? 10.596 0.181 -3.838 1.00 97.00 87 HIS A O 1
ATOM 684 N N . GLU A 1 88 ? 10.784 2.404 -4.093 1.00 97.62 88 GLU A N 1
ATOM 685 C CA . GLU A 1 88 ? 11.033 2.396 -5.531 1.00 97.62 88 GLU A CA 1
ATOM 686 C C . GLU A 1 88 ? 12.538 2.311 -5.822 1.00 97.62 88 GLU A C 1
ATOM 688 O O . GLU A 1 88 ? 13.337 3.083 -5.284 1.00 97.62 88 GLU A O 1
ATOM 693 N N . ASP A 1 89 ? 12.932 1.342 -6.650 1.00 96.94 89 ASP A N 1
ATOM 694 C CA . ASP A 1 89 ? 14.324 1.115 -7.027 1.00 96.94 89 ASP A CA 1
ATOM 695 C C . ASP A 1 89 ? 14.805 2.071 -8.140 1.00 96.94 89 ASP A C 1
ATOM 697 O O . ASP A 1 89 ? 14.081 2.938 -8.632 1.00 96.94 89 ASP A O 1
ATOM 701 N N . ALA A 1 90 ? 16.058 1.910 -8.578 1.00 96.88 90 ALA A N 1
ATOM 702 C CA . ALA A 1 90 ? 16.646 2.747 -9.628 1.00 96.88 90 ALA A CA 1
ATOM 703 C C . ALA A 1 90 ? 15.957 2.618 -11.006 1.00 96.88 90 ALA A C 1
ATOM 705 O O . ALA A 1 90 ? 16.181 3.464 -11.872 1.00 96.88 90 ALA A O 1
ATOM 706 N N . ASN A 1 91 ? 15.147 1.576 -11.216 1.00 95.75 91 ASN A N 1
ATOM 707 C CA . ASN A 1 91 ? 14.395 1.327 -12.444 1.00 95.75 91 ASN A CA 1
ATOM 708 C C . ASN A 1 91 ? 12.930 1.770 -12.332 1.00 95.75 91 ASN A C 1
ATOM 710 O O . ASN A 1 91 ? 12.165 1.584 -13.278 1.00 95.75 91 ASN A O 1
ATOM 714 N N . GLY A 1 92 ? 12.527 2.338 -11.195 1.00 96.94 92 GLY A N 1
ATOM 715 C CA . GLY A 1 92 ? 11.141 2.705 -10.947 1.00 96.94 92 GLY A CA 1
ATOM 716 C C . GLY A 1 92 ? 10.247 1.516 -10.583 1.00 96.94 92 GLY A C 1
ATOM 717 O O . GLY A 1 92 ? 9.037 1.561 -10.806 1.00 96.94 92 GLY A O 1
ATOM 718 N N . CYS A 1 93 ? 10.828 0.418 -10.097 1.00 98.00 93 CYS A N 1
ATOM 719 C CA . CYS A 1 93 ? 10.115 -0.806 -9.738 1.00 98.00 93 CYS A CA 1
ATOM 720 C C . CYS A 1 93 ? 9.996 -0.944 -8.218 1.00 98.00 93 CYS A C 1
ATOM 722 O O . CYS A 1 93 ? 10.875 -0.526 -7.468 1.00 98.00 93 CYS A O 1
ATOM 724 N N . ILE A 1 94 ? 8.899 -1.548 -7.765 1.00 98.31 94 ILE A N 1
ATOM 725 C CA . ILE A 1 94 ? 8.592 -1.763 -6.349 1.00 98.31 94 ILE A CA 1
ATOM 726 C C . ILE A 1 94 ? 8.441 -3.259 -6.101 1.00 98.31 94 ILE A C 1
ATOM 728 O O . ILE A 1 94 ? 7.653 -3.924 -6.778 1.00 98.31 94 ILE A O 1
ATOM 732 N N . ASN A 1 95 ? 9.158 -3.784 -5.104 1.00 98.38 95 ASN A N 1
ATOM 733 C CA . ASN A 1 95 ? 8.921 -5.131 -4.590 1.00 98.38 95 ASN A CA 1
ATOM 734 C C . ASN A 1 95 ? 7.638 -5.126 -3.750 1.00 98.38 95 ASN A C 1
ATOM 736 O O . ASN A 1 95 ? 7.605 -4.609 -2.630 1.00 98.38 95 ASN A O 1
ATOM 740 N N . TYR A 1 96 ? 6.563 -5.684 -4.301 1.00 97.75 96 TYR A N 1
ATOM 741 C CA . TYR A 1 96 ? 5.251 -5.610 -3.666 1.00 97.75 96 TYR A CA 1
ATOM 742 C C . TYR A 1 96 ? 5.138 -6.510 -2.429 1.00 97.75 96 TYR A C 1
ATOM 744 O O . TYR A 1 96 ? 4.387 -6.182 -1.517 1.00 97.75 96 TYR A O 1
ATOM 752 N N . GLU A 1 97 ? 5.899 -7.603 -2.328 1.00 97.94 97 GLU A N 1
ATOM 753 C CA . GLU A 1 97 ? 5.893 -8.423 -1.111 1.00 97.94 97 GLU A CA 1
ATOM 754 C C . GLU A 1 97 ? 6.526 -7.686 0.071 1.00 97.94 97 GLU A C 1
ATOM 756 O O . GLU A 1 97 ? 6.014 -7.748 1.189 1.00 97.94 97 GLU A O 1
ATOM 761 N N . GLU A 1 98 ? 7.637 -6.982 -0.156 1.00 97.44 98 GLU A N 1
ATOM 762 C CA . GLU A 1 98 ? 8.276 -6.155 0.870 1.00 97.44 98 GLU A CA 1
ATOM 763 C C . GLU A 1 98 ? 7.381 -4.990 1.294 1.00 97.44 98 GLU A C 1
ATOM 765 O O . GLU A 1 98 ? 7.258 -4.728 2.493 1.00 97.44 98 GLU A O 1
ATOM 770 N N . LEU A 1 99 ? 6.699 -4.352 0.337 1.00 97.25 99 LEU A N 1
ATOM 771 C CA . LEU A 1 99 ? 5.723 -3.304 0.628 1.00 97.25 99 LEU A CA 1
ATOM 772 C C . LEU A 1 99 ? 4.581 -3.831 1.511 1.00 97.25 99 LEU A C 1
ATOM 774 O O . LEU A 1 99 ? 4.258 -3.218 2.525 1.00 97.25 99 LEU A O 1
ATOM 778 N N . VAL A 1 100 ? 4.004 -4.992 1.180 1.00 96.94 100 VAL A N 1
ATOM 779 C CA . VAL A 1 100 ? 2.921 -5.593 1.978 1.00 96.94 100 VAL A CA 1
ATOM 780 C C . VAL A 1 100 ? 3.410 -5.967 3.378 1.00 96.94 100 VAL A C 1
ATOM 782 O O . VAL A 1 100 ? 2.711 -5.698 4.354 1.00 96.94 100 VAL A O 1
ATOM 785 N N . ARG A 1 101 ? 4.623 -6.525 3.516 1.00 96.44 101 ARG A N 1
ATOM 786 C CA . ARG A 1 101 ? 5.206 -6.801 4.843 1.00 96.44 101 ARG A CA 1
ATOM 787 C C . ARG A 1 101 ? 5.324 -5.529 5.673 1.00 96.44 101 ARG A C 1
ATOM 789 O O . ARG A 1 101 ? 4.972 -5.561 6.847 1.00 96.44 101 ARG A O 1
ATOM 796 N N . MET A 1 102 ? 5.790 -4.433 5.073 1.00 95.31 102 MET A N 1
ATOM 797 C CA . MET A 1 102 ? 5.887 -3.138 5.748 1.00 95.31 102 MET A CA 1
ATOM 798 C C . MET A 1 102 ? 4.511 -2.690 6.253 1.00 95.31 102 MET A C 1
ATOM 800 O O . MET A 1 102 ? 4.362 -2.479 7.457 1.00 95.31 102 MET A O 1
ATOM 804 N N . VAL A 1 103 ? 3.496 -2.676 5.382 1.00 94.25 103 VAL A N 1
ATOM 805 C CA . VAL A 1 103 ? 2.128 -2.242 5.719 1.00 94.25 103 VAL A CA 1
ATOM 806 C C . VAL A 1 103 ? 1.502 -3.091 6.825 1.00 94.25 103 VAL A C 1
ATOM 808 O O . VAL A 1 103 ? 0.868 -2.553 7.725 1.00 94.25 103 VAL A O 1
ATOM 811 N N . MET A 1 104 ? 1.691 -4.412 6.792 1.00 93.31 104 MET A N 1
ATOM 812 C CA . MET A 1 104 ? 1.104 -5.321 7.785 1.00 93.31 104 MET A CA 1
ATOM 813 C C . MET A 1 104 ? 1.870 -5.370 9.116 1.00 93.31 104 MET A C 1
ATOM 815 O O . MET A 1 104 ? 1.383 -5.972 10.073 1.00 93.31 104 MET A O 1
ATOM 819 N N . SER A 1 105 ? 3.079 -4.803 9.175 1.00 90.75 105 SER A N 1
ATOM 820 C CA . SER A 1 105 ? 3.939 -4.828 10.367 1.00 90.75 105 SER A CA 1
ATOM 821 C C . SER A 1 105 ? 3.899 -3.553 11.217 1.00 90.75 105 SER A C 1
ATOM 823 O O . SER A 1 105 ? 4.468 -3.561 12.311 1.00 90.75 105 SER A O 1
ATOM 825 N N . GLY A 1 106 ? 3.270 -2.484 10.713 1.00 69.25 106 GLY A N 1
ATOM 826 C CA . GLY A 1 106 ? 3.069 -1.216 11.427 1.00 69.25 106 GLY A CA 1
ATOM 827 C C . GLY A 1 106 ? 1.964 -1.294 12.469 1.00 69.25 106 GLY A C 1
ATOM 828 O O . GLY A 1 106 ? 2.159 -0.698 13.553 1.00 69.25 106 GLY A O 1
#

Sequence (106 aa):
MQEFLSSFSEPGINMNHKMLDFEQFLPMLQAIAKNKDQGSFEDIVEGLRVFDKEGNGTVMGAELRHVLTTLGEKMTEEEVETLLAGHEDANGCINYEELVRMVMSG

Secondary structure (DSSP, 8-state):
-HHHHGGG--TT---------HHHHHHHHHHHHH---S--HHHHHHHHHTT-SSSSSEEEHHHHHHHHHHSSSPPPHHHHHHHHTTTB-TTSEEEHHHHHHHHHH-